Protein AF-A0A0F9LK03-F1 (afdb_monomer)

Radius of gyration: 17.73 Å; Cα contacts (8 Å, |Δi|>4): 29; chains: 1; bounding box: 46×26×42 Å

Sequence (84 aa):
HFSHMLLALEAARFHQGIALTNDYMLSTRKDSEEFVRLPCHPLVTGDTFYFAWKTSRRQERGIQILRRWLVGQAIEGGLRGEVA

Secondary structure (DSSP, 8-state):
---HHHHHHHHHHTTS------GGG--STTHHHHS-------------------GGGTT-HHHHHHHHHHHHHHHHTTSS----

Organism: NCBI:txid412755

Foldseek 3Di:
DPDPLVVQLVCQQVVNDDDDDDPVVDDDPVSPVSDDDDDDDDDPPVDDDDDDDDPVCPPPPVVVVVVVVVVVCCCVVVVDPPDD

pLDDT: mean 83.64, std 11.67, range [40.72, 97.75]

Solvent-accessible surface area (backbone atoms only — not comparable to full-atom values): 5730 Å² total; per-residue (Å²): 132,79,60,68,65,59,53,42,47,52,36,30,73,73,70,70,53,84,66,89,80,62,73,88,75,56,85,49,78,70,47,61,76,80,48,83,85,76,97,67,80,89,74,88,80,80,78,82,87,79,93,82,77,64,77,91,50,66,79,39,65,68,57,48,51,52,52,52,49,55,53,47,52,30,37,77,70,67,77,34,77,87,76,130

Structure (mmCIF, N/CA/C/O backbone):
data_AF-A0A0F9LK03-F1
#
_entry.id   AF-A0A0F9LK03-F1
#
loop_
_atom_site.group_PDB
_atom_site.id
_atom_site.type_symbol
_atom_site.label_atom_id
_atom_site.label_alt_id
_atom_site.label_comp_id
_atom_site.label_asym_id
_atom_site.label_entity_id
_atom_site.label_seq_id
_atom_site.pdbx_PDB_ins_code
_atom_site.Cartn_x
_atom_site.Cartn_y
_atom_site.Cartn_z
_atom_site.occupancy
_atom_site.B_iso_or_equiv
_atom_site.auth_seq_id
_atom_site.auth_comp_id
_atom_site.auth_asym_id
_atom_site.auth_atom_id
_atom_site.pdbx_PDB_model_num
ATOM 1 N N . HIS A 1 1 ? 5.345 2.892 11.405 1.00 46.66 1 HIS A N 1
ATOM 2 C CA . HIS A 1 1 ? 6.016 2.074 10.381 1.00 46.66 1 HIS A CA 1
ATOM 3 C C . HIS A 1 1 ? 5.825 2.745 9.038 1.00 46.66 1 HIS A C 1
ATOM 5 O O . HIS A 1 1 ? 4.683 2.922 8.632 1.00 46.66 1 HIS A O 1
ATOM 11 N N . PHE A 1 2 ? 6.912 3.181 8.404 1.00 53.91 2 PHE A N 1
ATOM 12 C CA . PHE A 1 2 ? 6.877 3.571 6.996 1.00 53.91 2 PHE A CA 1
ATOM 13 C C . PHE A 1 2 ? 6.765 2.304 6.151 1.00 53.91 2 PHE A C 1
ATOM 15 O O . PHE A 1 2 ? 7.338 1.276 6.512 1.00 53.91 2 PHE A O 1
ATOM 22 N N . SER A 1 3 ? 6.011 2.362 5.056 1.00 76.38 3 SER A N 1
ATOM 23 C CA . SER A 1 3 ? 6.006 1.260 4.100 1.00 76.38 3 SER A CA 1
ATOM 24 C C . SER A 1 3 ? 7.398 1.164 3.481 1.00 76.38 3 SER A C 1
ATOM 26 O O . SER A 1 3 ? 7.859 2.118 2.854 1.00 76.38 3 SER A O 1
ATOM 28 N N . HIS A 1 4 ? 8.072 0.026 3.656 1.00 82.06 4 HIS A N 1
ATOM 29 C CA . HIS A 1 4 ? 9.362 -0.239 3.015 1.00 82.06 4 HIS A CA 1
ATOM 30 C C . HIS A 1 4 ? 9.276 -0.085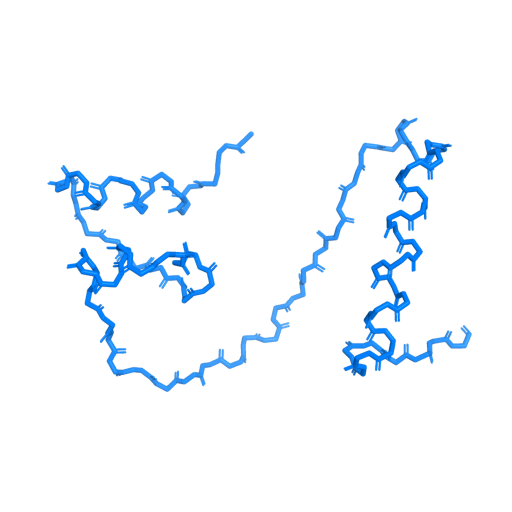 1.492 1.00 82.06 4 HIS A C 1
ATOM 32 O O . HIS A 1 4 ? 10.230 0.371 0.873 1.00 82.06 4 HIS A O 1
ATOM 38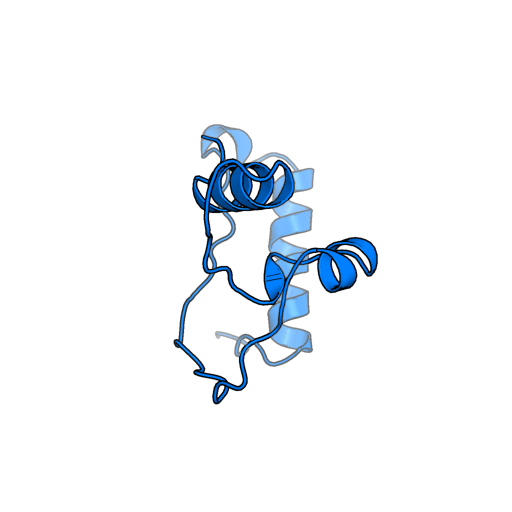 N N . MET A 1 5 ? 8.111 -0.380 0.906 1.00 84.62 5 MET A N 1
ATOM 39 C CA . MET A 1 5 ? 7.865 -0.172 -0.518 1.00 84.62 5 MET A CA 1
ATOM 40 C C . MET A 1 5 ? 7.851 1.308 -0.900 1.00 84.62 5 MET A C 1
ATOM 42 O O . MET A 1 5 ? 8.427 1.656 -1.921 1.00 84.62 5 MET A O 1
ATOM 46 N N . LEU A 1 6 ? 7.254 2.187 -0.084 1.00 84.50 6 LEU A N 1
ATOM 47 C CA . LEU A 1 6 ? 7.269 3.630 -0.362 1.00 84.50 6 LEU A CA 1
ATOM 48 C C . LEU A 1 6 ? 8.688 4.200 -0.260 1.00 84.50 6 LEU A C 1
ATOM 50 O O . LEU A 1 6 ? 9.080 5.011 -1.088 1.00 84.50 6 LEU A O 1
ATOM 54 N N . LEU A 1 7 ? 9.478 3.744 0.716 1.00 87.06 7 LEU A N 1
ATOM 55 C CA . LEU A 1 7 ? 10.880 4.155 0.836 1.00 87.06 7 LEU A CA 1
ATOM 56 C C . LEU A 1 7 ? 11.732 3.653 -0.335 1.00 87.06 7 LEU A C 1
ATOM 58 O O . LEU A 1 7 ? 12.539 4.411 -0.863 1.00 87.06 7 LEU A O 1
ATOM 62 N N . ALA A 1 8 ? 11.543 2.400 -0.756 1.00 88.00 8 ALA A N 1
ATOM 63 C CA . ALA A 1 8 ? 12.226 1.850 -1.924 1.00 88.00 8 ALA A CA 1
ATOM 64 C C . ALA A 1 8 ? 11.831 2.590 -3.212 1.00 88.00 8 ALA A C 1
ATOM 66 O O . ALA A 1 8 ? 12.691 2.856 -4.050 1.00 88.00 8 ALA A O 1
ATOM 67 N N . LEU A 1 9 ? 10.552 2.962 -3.338 1.00 88.06 9 LEU A N 1
ATOM 68 C CA . LEU A 1 9 ? 10.055 3.756 -4.454 1.00 88.06 9 LEU A CA 1
ATOM 69 C C . LEU A 1 9 ? 10.750 5.118 -4.496 1.00 88.06 9 LEU A C 1
ATOM 71 O O . LEU A 1 9 ? 11.357 5.445 -5.506 1.00 88.06 9 LEU A O 1
ATOM 75 N N . GLU A 1 10 ? 10.742 5.873 -3.396 1.00 87.62 10 GLU A N 1
ATOM 76 C CA . GLU A 1 10 ? 11.404 7.181 -3.330 1.00 87.62 10 GLU A CA 1
ATOM 77 C C . GLU A 1 10 ? 12.918 7.081 -3.571 1.00 87.62 10 GLU A C 1
ATOM 79 O O . GLU A 1 10 ? 13.474 7.871 -4.328 1.00 87.62 10 GLU A O 1
ATOM 84 N N . ALA A 1 11 ? 13.595 6.067 -3.027 1.00 89.19 11 ALA A N 1
ATOM 85 C CA . ALA A 1 11 ? 15.015 5.848 -3.302 1.00 89.19 11 ALA A CA 1
ATOM 86 C C . ALA A 1 11 ? 15.295 5.640 -4.803 1.00 89.19 11 ALA A C 1
ATOM 88 O O . ALA A 1 11 ? 16.255 6.205 -5.326 1.00 89.19 11 ALA A O 1
ATOM 89 N N . ALA A 1 12 ? 14.446 4.887 -5.512 1.00 89.81 12 ALA A N 1
ATOM 90 C CA . ALA A 1 12 ? 14.569 4.718 -6.959 1.00 89.81 12 ALA A CA 1
ATOM 91 C C . ALA A 1 12 ? 14.357 6.043 -7.719 1.00 89.81 12 ALA A C 1
ATOM 93 O O . ALA A 1 12 ? 15.108 6.334 -8.651 1.00 89.81 12 ALA A O 1
ATOM 94 N N . ARG A 1 13 ? 13.413 6.889 -7.276 1.00 86.62 13 ARG A N 1
ATOM 95 C CA . ARG A 1 13 ? 13.146 8.218 -7.874 1.00 86.62 13 ARG A CA 1
ATOM 96 C C . ARG A 1 13 ? 14.334 9.159 -7.758 1.00 86.62 13 ARG A C 1
ATOM 98 O O . ARG A 1 13 ? 14.672 9.842 -8.713 1.00 86.62 13 ARG A O 1
ATOM 105 N N . PHE A 1 14 ? 15.006 9.151 -6.609 1.00 90.25 14 PHE A N 1
ATOM 106 C CA . PHE A 1 14 ? 16.211 9.950 -6.365 1.00 90.25 14 PHE A CA 1
ATOM 107 C C . PHE A 1 14 ? 17.504 9.260 -6.838 1.00 90.25 14 PHE A C 1
ATOM 109 O O . PHE A 1 14 ? 18.600 9.601 -6.381 1.00 90.25 14 PHE A O 1
ATOM 116 N N . HIS A 1 15 ? 17.387 8.289 -7.749 1.00 89.38 15 HIS A N 1
ATOM 117 C CA . HIS A 1 15 ? 18.506 7.591 -8.386 1.00 89.38 15 HIS A CA 1
ATOM 118 C C . HIS A 1 15 ? 19.444 6.872 -7.398 1.00 89.38 15 HIS A C 1
ATOM 120 O O . HIS A 1 15 ? 20.625 6.683 -7.677 1.00 89.38 15 HIS A O 1
ATOM 126 N N . GLN A 1 16 ? 18.923 6.459 -6.239 1.00 91.56 16 GLN A N 1
ATOM 127 C CA . GLN A 1 16 ? 19.662 5.723 -5.205 1.00 91.56 16 GLN A CA 1
ATOM 128 C C . GLN A 1 16 ? 19.522 4.197 -5.344 1.00 91.56 16 GLN A C 1
ATOM 130 O O . GLN A 1 16 ? 19.913 3.456 -4.444 1.00 91.56 16 GLN A O 1
ATOM 135 N N . GLY A 1 17 ? 18.950 3.700 -6.446 1.00 88.44 17 GLY A N 1
ATOM 136 C CA . GLY A 1 17 ? 18.810 2.267 -6.695 1.00 88.44 17 GLY A CA 1
ATOM 137 C C . GLY A 1 17 ? 17.748 1.921 -7.734 1.00 88.44 17 GLY A C 1
ATOM 138 O O . GLY A 1 17 ? 17.298 2.772 -8.498 1.00 88.44 17 GLY A O 1
ATOM 139 N N . ILE A 1 18 ? 17.351 0.647 -7.743 1.00 89.56 18 ILE A N 1
ATOM 140 C CA . ILE A 1 18 ? 16.305 0.088 -8.608 1.00 89.56 18 ILE A CA 1
ATOM 141 C C . ILE A 1 18 ? 15.234 -0.533 -7.708 1.00 89.56 18 ILE A C 1
ATOM 143 O O . ILE A 1 18 ? 15.564 -1.213 -6.736 1.00 89.56 18 ILE A O 1
ATOM 147 N N . ALA A 1 19 ? 13.960 -0.324 -8.041 1.00 90.56 19 ALA A N 1
ATOM 148 C CA . ALA A 1 19 ? 12.834 -0.901 -7.319 1.00 90.56 19 ALA A CA 1
ATOM 149 C C . ALA A 1 19 ? 11.829 -1.543 -8.282 1.00 90.56 19 ALA A C 1
ATOM 151 O O . ALA A 1 19 ? 11.550 -1.014 -9.356 1.00 90.56 19 ALA A O 1
ATOM 152 N N . LEU A 1 20 ? 11.261 -2.672 -7.860 1.00 87.19 20 LEU A N 1
ATOM 153 C CA . LEU A 1 20 ? 10.047 -3.239 -8.441 1.00 87.19 20 LEU A CA 1
ATOM 154 C C . LEU A 1 20 ? 8.884 -2.879 -7.519 1.00 87.19 20 LEU A C 1
ATOM 156 O O . LEU A 1 20 ? 8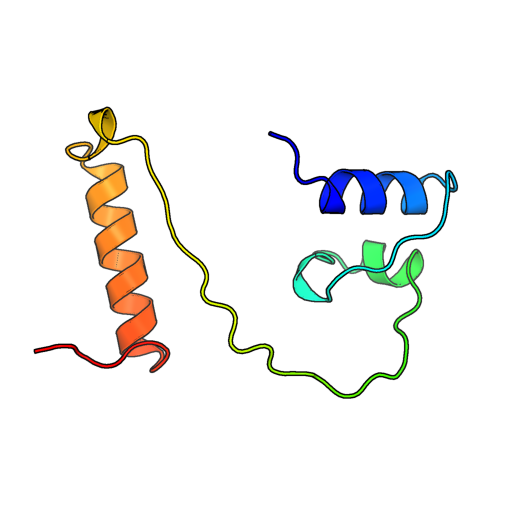.968 -3.078 -6.307 1.00 87.19 20 LEU A O 1
ATOM 160 N N . THR A 1 21 ? 7.814 -2.334 -8.086 1.00 85.19 21 THR A N 1
ATOM 161 C CA . THR A 1 21 ? 6.639 -1.892 -7.335 1.00 85.19 21 THR A CA 1
ATOM 162 C C . THR A 1 21 ? 5.362 -2.318 -8.044 1.00 85.19 21 THR A C 1
ATOM 164 O O . THR A 1 21 ? 5.357 -2.521 -9.259 1.00 85.19 21 THR A O 1
ATOM 167 N N . ASN A 1 22 ? 4.281 -2.436 -7.281 1.00 82.81 22 ASN A N 1
ATOM 168 C CA . ASN A 1 22 ? 2.965 -2.712 -7.837 1.00 82.81 22 ASN A CA 1
ATOM 169 C C . ASN A 1 22 ? 2.366 -1.444 -8.453 1.00 82.81 22 ASN A C 1
ATOM 171 O O . ASN A 1 22 ? 2.647 -0.326 -8.020 1.00 82.81 22 ASN A O 1
ATOM 175 N N . ASP A 1 23 ? 1.504 -1.629 -9.446 1.00 79.50 23 ASP A N 1
ATOM 176 C CA . ASP A 1 23 ? 0.836 -0.554 -10.180 1.00 79.50 23 ASP A CA 1
ATOM 177 C C . ASP A 1 23 ? 0.037 0.394 -9.273 1.00 79.50 23 ASP A C 1
ATOM 179 O O . ASP A 1 23 ? 0.087 1.605 -9.460 1.00 79.50 23 ASP A O 1
ATOM 183 N N . TYR A 1 24 ? -0.606 -0.127 -8.229 1.00 78.50 24 TYR A N 1
ATOM 184 C CA . TYR A 1 24 ? -1.364 0.668 -7.260 1.00 78.50 24 TYR A CA 1
ATOM 185 C C . TYR A 1 24 ? -0.501 1.562 -6.349 1.00 78.50 24 TYR A C 1
ATOM 187 O O . TYR A 1 24 ? -1.041 2.377 -5.600 1.00 78.50 24 TYR A O 1
ATOM 195 N N . MET A 1 25 ? 0.827 1.411 -6.360 1.00 82.12 25 MET A N 1
ATOM 196 C CA . MET A 1 25 ? 1.741 2.309 -5.640 1.00 82.12 25 MET A CA 1
ATOM 197 C C . MET A 1 25 ? 2.108 3.551 -6.450 1.00 82.12 25 MET A C 1
ATOM 199 O O . MET A 1 25 ? 2.626 4.508 -5.878 1.00 82.12 25 MET A O 1
ATOM 203 N N . LEU A 1 26 ? 1.824 3.552 -7.754 1.00 80.12 26 LEU A N 1
ATOM 204 C CA . LEU A 1 26 ? 2.018 4.700 -8.628 1.00 80.12 26 LEU A CA 1
ATOM 205 C C . LEU A 1 26 ? 0.690 5.462 -8.677 1.00 80.12 26 LEU A C 1
ATOM 207 O O . LEU A 1 26 ? -0.325 4.952 -9.143 1.00 80.12 26 LEU A O 1
ATOM 211 N N . SER A 1 27 ? 0.674 6.669 -8.123 1.00 65.38 27 SER A N 1
ATOM 212 C CA . SER A 1 27 ? -0.556 7.442 -7.901 1.00 65.38 27 SER A CA 1
ATOM 213 C C . SER A 1 27 ? -0.668 8.667 -8.800 1.00 65.38 27 SER A C 1
ATOM 215 O O . SER A 1 27 ? -1.732 9.286 -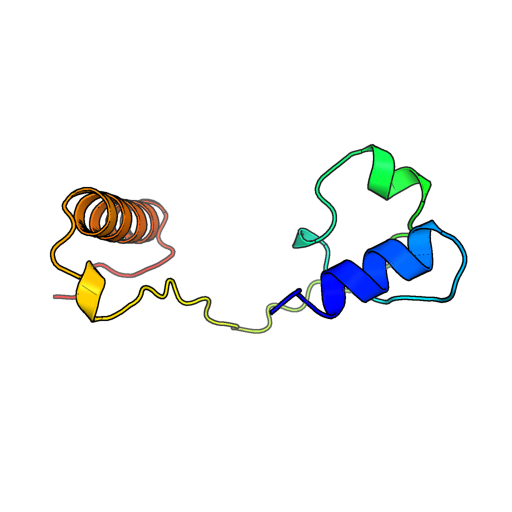8.857 1.00 65.38 27 SER A O 1
ATOM 217 N N . THR A 1 28 ? 0.393 9.029 -9.530 1.00 65.06 28 THR A N 1
ATOM 218 C CA . THR A 1 28 ? 0.381 10.240 -10.354 1.00 65.06 28 THR A CA 1
ATOM 219 C C . THR A 1 28 ? 0.961 10.030 -11.749 1.00 65.06 28 THR A C 1
ATOM 221 O O . THR A 1 28 ? 1.820 9.182 -11.971 1.00 65.06 28 THR A O 1
ATOM 224 N N . ARG A 1 29 ? 0.528 10.866 -12.706 1.00 59.19 29 ARG A N 1
ATOM 225 C CA . ARG A 1 29 ? 1.135 10.944 -14.050 1.00 59.19 29 ARG A CA 1
ATOM 226 C C . ARG A 1 29 ? 2.643 11.196 -13.996 1.00 59.19 29 ARG A C 1
ATOM 228 O O . ARG A 1 29 ? 3.355 10.721 -14.871 1.00 59.19 29 ARG A O 1
ATOM 235 N N . LYS A 1 30 ? 3.127 11.896 -12.969 1.00 64.94 30 LYS A N 1
ATOM 236 C CA . LYS A 1 30 ? 4.553 12.180 -12.793 1.00 64.94 30 LYS A CA 1
ATOM 237 C C . LYS A 1 30 ? 5.358 10.898 -12.567 1.00 64.94 30 LYS A C 1
ATOM 239 O O . LYS A 1 30 ? 6.454 10.758 -13.088 1.00 64.94 30 LYS A O 1
ATOM 244 N N . ASP A 1 31 ? 4.767 9.922 -11.878 1.00 68.75 31 ASP A N 1
ATOM 245 C CA . ASP A 1 31 ? 5.390 8.620 -11.644 1.00 68.75 31 ASP A CA 1
ATOM 246 C C . ASP A 1 31 ? 5.610 7.877 -12.981 1.00 68.75 31 ASP A C 1
ATOM 248 O O . ASP A 1 31 ? 6.611 7.195 -13.162 1.00 68.75 31 ASP A O 1
ATOM 252 N N . SER A 1 32 ? 4.727 8.052 -13.971 1.00 66.06 32 SER A N 1
ATOM 253 C CA . SER A 1 32 ? 4.880 7.385 -15.274 1.00 66.06 32 SER A CA 1
ATOM 254 C C . SER A 1 32 ? 6.044 7.900 -16.132 1.00 66.06 32 SER A C 1
ATOM 256 O O . SER A 1 32 ? 6.432 7.220 -17.077 1.00 66.06 32 SER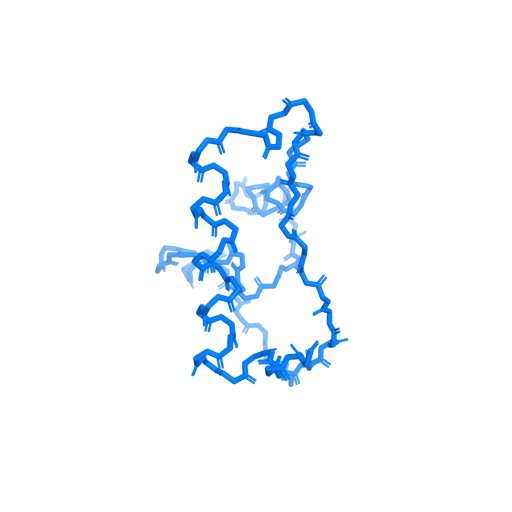 A O 1
ATOM 258 N N . GLU A 1 33 ? 6.612 9.066 -15.805 1.00 75.50 33 GLU A N 1
ATOM 259 C CA . GLU A 1 33 ? 7.805 9.607 -16.477 1.00 75.50 33 GLU A CA 1
ATOM 260 C C . GLU A 1 33 ? 9.108 9.082 -15.848 1.00 75.50 33 GLU A C 1
ATOM 262 O O . GLU A 1 33 ? 10.116 8.946 -16.536 1.00 75.50 33 GLU A O 1
ATOM 267 N N . GLU A 1 34 ? 9.084 8.755 -14.552 1.00 81.94 34 GLU A N 1
ATOM 268 C CA . GLU A 1 34 ? 10.251 8.286 -13.787 1.00 81.94 34 GLU A CA 1
ATOM 269 C C . GLU A 1 34 ? 10.383 6.752 -13.779 1.00 81.94 34 GLU A C 1
ATOM 271 O O . GLU A 1 34 ? 11.468 6.222 -13.530 1.00 81.94 34 GLU A O 1
ATOM 276 N N . PHE A 1 35 ? 9.298 6.025 -14.069 1.00 84.62 35 PHE A N 1
ATOM 277 C CA . PHE A 1 35 ? 9.246 4.564 -14.018 1.00 84.62 35 PHE A CA 1
ATOM 278 C C . PHE A 1 35 ? 8.874 3.943 -15.366 1.00 84.62 35 PHE A C 1
ATOM 280 O O . PHE A 1 35 ? 7.934 4.362 -16.038 1.00 84.62 35 PHE A O 1
ATOM 287 N N . VAL A 1 36 ? 9.563 2.859 -15.728 1.00 86.19 36 VAL A N 1
ATOM 288 C CA . VAL A 1 36 ? 9.242 2.068 -16.923 1.00 86.19 36 VAL A CA 1
ATOM 289 C C . VAL A 1 36 ? 8.293 0.934 -16.548 1.00 86.19 36 VAL A C 1
ATOM 291 O O . VAL A 1 36 ? 8.626 0.070 -15.735 1.00 86.19 36 VAL A O 1
ATOM 294 N N . ARG A 1 37 ? 7.110 0.896 -17.173 1.00 86.12 37 ARG A N 1
ATOM 295 C CA . ARG A 1 37 ? 6.172 -0.222 -17.015 1.00 86.12 37 ARG A CA 1
ATOM 296 C C . ARG A 1 37 ? 6.669 -1.439 -17.793 1.00 86.12 37 ARG A C 1
ATOM 298 O O . ARG A 1 37 ? 6.714 -1.416 -19.021 1.00 86.12 37 ARG A O 1
ATOM 305 N N . LEU A 1 38 ? 6.991 -2.517 -17.084 1.00 86.69 38 LEU A N 1
ATOM 306 C CA . LEU A 1 38 ? 7.383 -3.782 -17.706 1.00 86.69 38 LEU A CA 1
ATOM 307 C C . LEU A 1 38 ? 6.154 -4.517 -18.279 1.00 86.69 38 LEU A C 1
ATOM 309 O O . LEU A 1 38 ? 5.094 -4.526 -17.642 1.00 86.69 38 LEU A O 1
ATOM 313 N N . PRO A 1 39 ? 6.260 -5.134 -19.472 1.00 83.25 39 PRO A N 1
ATOM 314 C CA . PRO A 1 39 ? 5.188 -5.942 -20.036 1.00 83.25 39 PRO A CA 1
ATOM 315 C C . PRO A 1 39 ? 5.081 -7.267 -19.271 1.00 83.25 39 PRO A C 1
ATOM 317 O O . PRO A 1 39 ? 5.803 -8.221 -19.547 1.00 83.25 39 PRO A O 1
ATOM 320 N N . CYS A 1 40 ? 4.164 -7.321 -18.308 1.00 80.56 40 CYS A N 1
ATOM 321 C CA . CYS A 1 40 ? 3.852 -8.518 -17.530 1.00 80.56 40 CYS A CA 1
ATOM 322 C C . CYS A 1 40 ? 2.360 -8.849 -17.640 1.00 80.56 40 CYS A C 1
ATOM 324 O O . CYS A 1 40 ? 1.521 -7.952 -17.761 1.00 80.56 40 CYS A O 1
ATOM 326 N N . HIS A 1 41 ? 2.019 -10.137 -17.565 1.00 81.62 41 HIS A N 1
ATOM 327 C CA . HIS A 1 41 ? 0.626 -10.547 -17.407 1.00 81.62 41 HIS A CA 1
ATOM 328 C C . HIS A 1 41 ? 0.124 -10.132 -16.016 1.00 81.62 41 HIS A C 1
ATOM 330 O O . HIS A 1 41 ? 0.839 -10.361 -15.037 1.00 81.62 41 HIS A O 1
ATOM 336 N N . PRO A 1 42 ? -1.080 -9.539 -15.900 1.00 77.00 42 PRO A N 1
ATOM 337 C CA . PRO A 1 42 ? -1.685 -9.290 -14.601 1.00 77.00 42 PRO A CA 1
ATOM 338 C C . PRO A 1 42 ? -1.828 -10.611 -13.846 1.00 77.00 42 PRO A C 1
ATOM 340 O O . PRO A 1 42 ? -2.437 -11.555 -14.353 1.00 77.00 42 PRO A O 1
ATOM 343 N N . LEU A 1 43 ? -1.264 -10.676 -12.643 1.00 78.06 43 LEU A N 1
ATOM 344 C CA . LEU A 1 43 ? -1.440 -11.805 -11.743 1.00 78.06 43 LEU A CA 1
ATOM 345 C C . LEU A 1 43 ? -2.416 -11.387 -10.650 1.00 78.06 43 LEU A C 1
ATOM 347 O O . LEU A 1 43 ? -2.095 -10.544 -9.816 1.00 78.06 43 LEU A O 1
ATOM 351 N N . VAL A 1 44 ? -3.611 -11.976 -10.651 1.00 77.62 44 VAL A N 1
ATOM 352 C CA . VAL A 1 44 ? -4.537 -11.838 -9.524 1.00 77.62 44 VAL A CA 1
ATOM 353 C C . VAL A 1 44 ? -3.975 -12.685 -8.386 1.00 77.62 44 VAL A C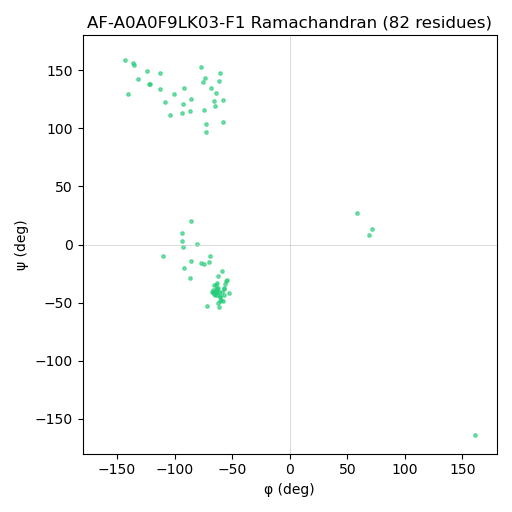 1
ATOM 355 O O . VAL A 1 44 ? -4.040 -13.910 -8.431 1.00 77.62 44 VAL A O 1
ATOM 358 N N . THR A 1 45 ? -3.377 -12.035 -7.391 1.00 78.50 45 THR A N 1
ATOM 359 C CA . THR A 1 45 ? -2.686 -12.710 -6.279 1.00 78.50 45 THR A CA 1
ATOM 360 C C . THR A 1 45 ? -3.642 -13.338 -5.266 1.00 78.50 45 THR A C 1
ATOM 362 O O . THR A 1 45 ? -3.233 -14.188 -4.483 1.00 78.50 45 THR A O 1
ATOM 365 N N . GLY A 1 46 ? -4.919 -12.942 -5.277 1.00 79.19 46 GLY A N 1
ATOM 366 C CA . GLY A 1 46 ? -5.891 -13.354 -4.260 1.00 79.19 46 GLY A CA 1
ATOM 367 C C . GLY A 1 46 ? -5.651 -12.704 -2.892 1.00 79.19 46 GLY A C 1
ATOM 368 O O . GLY A 1 46 ? -6.231 -13.142 -1.898 1.00 79.19 46 GLY A O 1
ATOM 369 N N . ASP A 1 47 ? -4.809 -11.668 -2.828 1.00 78.25 47 ASP A N 1
ATOM 370 C CA . ASP A 1 47 ? -4.496 -10.975 -1.581 1.00 78.25 47 ASP A CA 1
ATOM 371 C C . ASP A 1 47 ? -5.744 -10.342 -0.956 1.00 78.25 47 ASP A C 1
ATOM 373 O O . ASP A 1 47 ? -6.593 -9.757 -1.630 1.00 78.25 47 ASP A O 1
ATOM 377 N N . THR A 1 48 ? -5.836 -10.428 0.373 1.00 78.75 48 THR A N 1
ATOM 378 C CA . THR A 1 48 ? -6.915 -9.806 1.149 1.00 78.75 48 THR A CA 1
ATOM 379 C C . THR A 1 48 ? -6.380 -8.611 1.925 1.00 78.75 48 THR A C 1
ATOM 381 O O . THR A 1 48 ? -5.481 -8.744 2.756 1.00 78.75 48 THR A O 1
ATOM 384 N N . PHE A 1 49 ? -6.972 -7.440 1.701 1.00 79.94 49 PHE A N 1
ATOM 385 C CA . PHE A 1 49 ? -6.633 -6.222 2.432 1.00 79.94 49 PHE A CA 1
ATOM 386 C C . PHE A 1 49 ? -7.522 -6.058 3.665 1.00 79.94 49 PHE A C 1
ATOM 388 O O . PHE A 1 49 ? -8.743 -6.203 3.599 1.00 79.94 49 PHE A O 1
ATOM 395 N N . TYR A 1 50 ? -6.908 -5.707 4.796 1.00 84.25 50 TYR A N 1
ATOM 396 C CA . TYR A 1 50 ? -7.608 -5.509 6.062 1.00 84.25 50 TYR A CA 1
ATOM 397 C C . TYR A 1 50 ? -7.573 -4.046 6.490 1.00 84.25 50 TYR A C 1
ATOM 399 O O . TYR A 1 50 ? -6.523 -3.407 6.524 1.00 84.25 50 TYR A O 1
ATOM 407 N N . PHE A 1 51 ? -8.731 -3.534 6.898 1.00 88.50 51 PHE A N 1
ATOM 408 C CA . PHE A 1 51 ? -8.831 -2.267 7.610 1.00 88.50 51 PHE A CA 1
ATOM 409 C C . PHE A 1 51 ? -8.652 -2.517 9.113 1.00 88.50 51 PHE A C 1
ATOM 411 O O . PHE A 1 51 ? -9.483 -3.179 9.735 1.00 88.50 51 PHE A O 1
ATOM 418 N N . ALA A 1 52 ? -7.573 -1.992 9.697 1.00 88.88 52 ALA A N 1
ATOM 419 C CA . ALA A 1 52 ? -7.250 -2.149 11.114 1.00 88.88 52 ALA A CA 1
ATOM 420 C C . ALA A 1 52 ? -7.346 -0.819 11.874 1.00 88.88 52 ALA A C 1
ATOM 422 O O . ALA A 1 52 ? -7.033 0.251 11.353 1.00 88.88 52 ALA A O 1
ATOM 423 N N . TRP A 1 53 ? -7.736 -0.888 13.146 1.00 91.94 53 TRP A N 1
ATOM 424 C CA . TRP A 1 53 ? -7.768 0.251 14.063 1.00 91.94 53 TRP A CA 1
ATOM 425 C C . TRP A 1 53 ? -7.354 -0.182 15.471 1.00 91.94 53 TRP A C 1
ATOM 427 O O . TRP A 1 53 ? -7.436 -1.356 15.831 1.00 91.94 53 TRP A O 1
ATOM 437 N N . LYS A 1 54 ? -6.918 0.773 16.302 1.00 92.75 54 LYS A N 1
ATOM 438 C CA . LYS A 1 54 ? -6.596 0.492 17.711 1.00 92.75 54 LYS A CA 1
ATOM 439 C C . LYS A 1 54 ? -7.859 0.052 18.459 1.00 92.75 54 LYS A C 1
ATOM 441 O O . LYS A 1 54 ? -8.859 0.768 18.439 1.00 92.75 54 LYS A O 1
ATOM 446 N N . THR A 1 55 ? -7.799 -1.057 19.196 1.00 92.12 55 THR A N 1
ATOM 447 C CA . THR A 1 55 ? -8.944 -1.623 19.942 1.00 92.12 55 THR A CA 1
ATOM 448 C C . THR A 1 55 ? -9.579 -0.641 20.931 1.00 92.12 55 THR A C 1
ATOM 450 O O . THR A 1 55 ? -10.801 -0.640 21.114 1.00 92.12 55 THR A O 1
ATOM 453 N N . SER A 1 56 ? -8.776 0.235 21.542 1.00 95.94 56 SER A N 1
ATOM 454 C CA . SER A 1 56 ? -9.258 1.298 22.436 1.00 95.94 56 SER A CA 1
ATOM 455 C C . SER A 1 56 ? -10.169 2.308 21.732 1.00 95.94 56 SER A C 1
ATOM 457 O O . SER A 1 56 ? -11.060 2.866 22.360 1.00 95.94 56 SER A O 1
ATOM 459 N N . ARG A 1 57 ? -10.009 2.483 20.416 1.00 95.00 57 ARG A N 1
ATOM 460 C CA . ARG A 1 57 ? -10.761 3.432 19.585 1.00 95.00 57 ARG A CA 1
ATOM 461 C C . ARG A 1 57 ? -12.001 2.815 18.930 1.00 95.00 57 ARG A C 1
ATOM 463 O O . ARG A 1 57 ? -12.709 3.490 18.196 1.00 95.00 57 ARG A O 1
ATOM 470 N N . ARG A 1 58 ? -12.321 1.540 19.194 1.00 91.50 58 ARG A N 1
ATOM 471 C CA . ARG A 1 58 ? -13.437 0.823 18.531 1.00 91.50 58 ARG A CA 1
ATOM 472 C C . ARG A 1 58 ? -14.821 1.465 18.724 1.00 91.50 58 ARG A C 1
ATOM 474 O O . ARG A 1 58 ? -15.728 1.199 17.940 1.00 91.50 58 ARG A O 1
ATOM 481 N N . GLN A 1 59 ? -14.990 2.269 19.777 1.00 94.88 59 GLN A N 1
ATOM 482 C CA . GLN A 1 59 ? -16.237 2.985 20.066 1.00 94.88 59 GLN A CA 1
ATOM 483 C C . GLN A 1 59 ? -16.280 4.398 19.474 1.00 94.88 59 GLN A C 1
ATOM 485 O O . GLN A 1 59 ? -17.293 5.081 19.590 1.00 94.88 59 GLN A O 1
ATOM 490 N N . GLU A 1 60 ? -15.212 4.853 18.815 1.00 97.75 60 GLU A N 1
ATOM 491 C CA . GLU A 1 60 ? -15.233 6.146 18.142 1.00 97.75 60 GLU A CA 1
ATOM 492 C C . GLU A 1 60 ? -16.232 6.119 16.985 1.00 97.75 60 GLU A C 1
ATOM 494 O O . GLU A 1 60 ? -16.124 5.314 16.054 1.00 97.75 60 GLU A O 1
ATOM 499 N N . ARG A 1 61 ? -17.19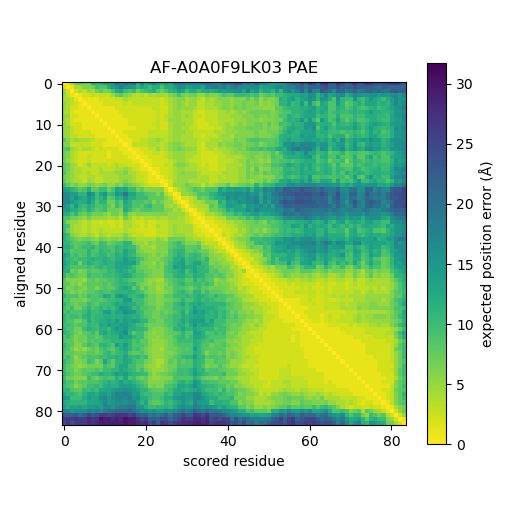3 7.047 17.023 1.00 96.94 61 ARG A N 1
ATOM 500 C CA . ARG A 1 61 ? -18.265 7.152 16.027 1.00 96.94 61 ARG A CA 1
ATOM 501 C C . ARG A 1 61 ? -17.724 7.217 14.597 1.00 96.94 61 ARG A C 1
ATOM 503 O O . ARG A 1 61 ? -18.267 6.551 13.719 1.00 96.94 61 ARG A O 1
ATOM 510 N N . GLY A 1 62 ? -16.647 7.972 14.375 1.00 96.38 62 GLY A N 1
ATOM 511 C CA . GLY A 1 62 ? -16.007 8.088 13.062 1.00 96.38 62 GLY A CA 1
ATOM 512 C C . GLY A 1 62 ? -15.493 6.746 12.532 1.00 96.38 62 GLY A C 1
ATOM 513 O O . GLY A 1 62 ? -15.778 6.392 11.391 1.00 96.38 62 GLY A O 1
ATOM 514 N N . ILE A 1 63 ? -14.827 5.952 13.379 1.00 95.25 63 ILE A N 1
ATOM 515 C CA . ILE A 1 63 ? -14.315 4.623 13.008 1.00 95.25 63 ILE A CA 1
ATOM 516 C C . ILE A 1 63 ? -15.467 3.672 12.674 1.00 95.25 63 ILE A C 1
ATOM 518 O O . ILE A 1 63 ? -15.394 2.927 11.700 1.00 95.25 63 ILE A O 1
ATOM 522 N N . GLN A 1 64 ? -16.560 3.719 13.438 1.00 95.31 64 GLN A N 1
ATOM 523 C CA . GLN A 1 64 ? -17.726 2.877 13.169 1.00 95.31 64 GLN A CA 1
ATOM 524 C C . GLN A 1 64 ? -18.441 3.246 11.868 1.00 95.31 64 GLN A C 1
ATOM 526 O O . GLN A 1 64 ? -18.869 2.351 11.139 1.00 95.31 64 GLN A O 1
ATOM 531 N N . ILE A 1 65 ? -18.583 4.544 11.576 1.00 96.88 65 ILE A N 1
ATOM 532 C CA . ILE A 1 65 ? -19.169 5.017 10.317 1.00 96.88 65 ILE A CA 1
ATOM 533 C C . ILE A 1 65 ? -18.307 4.561 9.144 1.00 96.88 65 ILE A C 1
ATOM 535 O O . ILE A 1 65 ? -18.834 3.924 8.238 1.00 96.88 65 ILE A O 1
ATOM 539 N N . LEU A 1 66 ? -16.994 4.798 9.203 1.00 95.38 66 LEU A N 1
ATOM 540 C CA . LEU A 1 66 ? -16.076 4.394 8.141 1.00 95.38 66 LEU A CA 1
ATOM 541 C C . LEU A 1 66 ? -16.090 2.877 7.927 1.00 95.38 66 LEU A C 1
ATOM 543 O O . LEU A 1 66 ? -16.198 2.422 6.795 1.00 95.38 66 LEU A O 1
ATOM 547 N N . ARG A 1 67 ? -16.062 2.083 9.007 1.00 93.44 67 ARG A N 1
ATOM 548 C CA . ARG A 1 67 ? -16.158 0.618 8.919 1.00 93.44 67 ARG A CA 1
ATOM 549 C C . ARG A 1 67 ? -17.444 0.176 8.221 1.00 93.44 67 ARG A C 1
ATOM 551 O O . ARG A 1 67 ? -17.385 -0.681 7.348 1.00 93.44 67 ARG A O 1
ATOM 558 N N . ARG A 1 68 ? -18.601 0.716 8.623 1.00 94.31 68 ARG A N 1
ATOM 559 C CA . ARG A 1 68 ? -19.893 0.364 8.009 1.00 94.31 68 ARG A CA 1
ATOM 560 C C . ARG A 1 68 ? -19.940 0.769 6.543 1.00 94.31 68 ARG A C 1
ATOM 562 O O . ARG A 1 68 ? -20.368 -0.031 5.723 1.00 94.31 68 ARG A O 1
ATOM 569 N N . TRP A 1 69 ? -19.454 1.966 6.231 1.00 95.81 69 TRP A N 1
ATOM 570 C CA . TRP A 1 69 ? -19.380 2.460 4.864 1.00 95.81 69 TRP A CA 1
ATOM 571 C C . TRP A 1 69 ? -18.499 1.563 3.984 1.00 95.81 69 TRP A C 1
ATOM 573 O O . TRP A 1 69 ? -18.966 1.113 2.947 1.00 95.81 69 TRP A O 1
ATOM 583 N N . LEU A 1 70 ? -17.288 1.202 4.430 1.00 94.25 70 LEU A N 1
ATOM 584 C CA . LEU A 1 70 ? -16.389 0.303 3.691 1.00 94.25 70 LEU A CA 1
ATOM 585 C C . LEU A 1 70 ? -17.035 -1.058 3.398 1.00 94.25 70 LEU A C 1
ATOM 587 O O . LEU A 1 70 ? -16.925 -1.568 2.288 1.00 94.25 70 LEU A O 1
ATOM 591 N N . VAL A 1 71 ? -17.718 -1.646 4.387 1.00 93.06 71 VAL A N 1
ATOM 592 C CA . VAL A 1 71 ? -18.436 -2.917 4.198 1.00 93.06 71 VAL A CA 1
ATOM 593 C C . VAL A 1 71 ? -19.592 -2.753 3.213 1.00 93.06 71 VAL A C 1
ATOM 595 O O . VAL A 1 71 ? -19.740 -3.599 2.338 1.00 93.06 71 VAL A O 1
ATOM 598 N N . GLY A 1 72 ? -20.368 -1.671 3.324 1.00 95.12 72 GLY A N 1
ATOM 599 C CA . GLY A 1 72 ? -21.462 -1.370 2.399 1.00 95.12 72 GLY A CA 1
ATOM 600 C C . GLY A 1 72 ? -20.975 -1.227 0.959 1.00 95.12 72 GLY A C 1
ATOM 601 O O . GLY A 1 72 ? -21.495 -1.896 0.079 1.00 95.12 72 GLY A O 1
ATOM 602 N N . GLN A 1 73 ? -19.906 -0.459 0.731 1.00 95.00 73 GLN A N 1
ATOM 603 C CA . GLN A 1 73 ? -19.305 -0.308 -0.599 1.00 95.00 73 GLN A CA 1
ATOM 604 C C . GLN A 1 73 ? -18.763 -1.629 -1.157 1.00 95.00 73 GLN A C 1
ATOM 606 O O . GLN A 1 73 ? -18.892 -1.894 -2.349 1.00 95.00 73 GLN A O 1
ATOM 611 N N . ALA A 1 74 ? -18.176 -2.478 -0.309 1.00 91.31 74 ALA A N 1
ATOM 612 C CA . ALA A 1 74 ? -17.698 -3.786 -0.745 1.00 91.31 74 ALA A CA 1
ATOM 613 C C . ALA A 1 74 ? -18.849 -4.715 -1.170 1.00 91.31 74 ALA A C 1
ATOM 615 O O . ALA A 1 74 ? -18.677 -5.491 -2.107 1.00 91.31 74 ALA A O 1
ATOM 616 N N . ILE A 1 75 ? -20.004 -4.627 -0.504 1.00 92.56 75 ILE A N 1
ATOM 617 C CA . ILE A 1 75 ? -21.212 -5.379 -0.863 1.00 92.56 75 ILE A CA 1
ATOM 618 C C . ILE A 1 75 ? -21.830 -4.824 -2.150 1.00 92.56 75 ILE A C 1
ATOM 620 O O . ILE A 1 75 ? -22.013 -5.572 -3.105 1.00 92.56 75 ILE A O 1
ATOM 624 N N . GLU A 1 76 ? -22.081 -3.513 -2.211 1.00 93.62 76 GLU A N 1
ATOM 625 C CA . GLU A 1 76 ? -22.650 -2.839 -3.390 1.00 93.62 76 GLU A CA 1
ATOM 626 C C . GLU A 1 76 ? -21.795 -3.056 -4.647 1.00 93.62 76 GLU A C 1
ATOM 628 O O . GLU A 1 76 ? -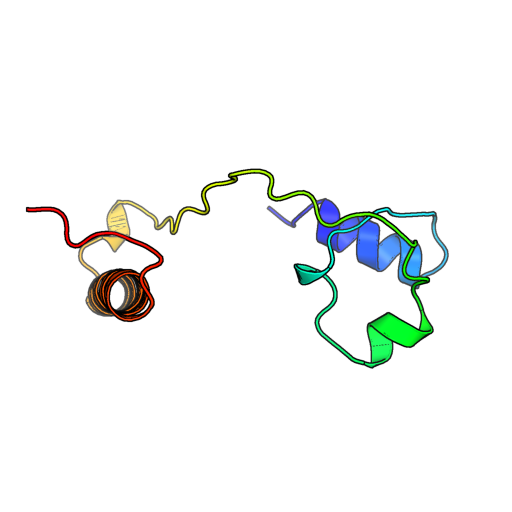22.324 -3.258 -5.737 1.00 93.62 76 GLU A O 1
ATOM 633 N N . GLY A 1 77 ? -20.467 -3.058 -4.496 1.00 90.31 77 GLY A N 1
ATOM 634 C CA . GLY A 1 77 ? -19.519 -3.311 -5.580 1.00 90.31 77 GLY A CA 1
ATOM 635 C C . GLY A 1 77 ? -19.299 -4.790 -5.919 1.00 90.31 77 GLY A C 1
ATOM 636 O O . GLY A 1 77 ? -18.469 -5.082 -6.776 1.00 90.31 77 GLY A O 1
ATOM 637 N N . GLY A 1 78 ? -19.968 -5.731 -5.239 1.00 87.69 78 GLY A N 1
ATOM 638 C CA . GLY A 1 78 ? -19.814 -7.176 -5.461 1.00 87.69 78 GLY A CA 1
ATOM 639 C C . GLY A 1 78 ? -18.462 -7.762 -5.027 1.00 87.69 78 GLY A C 1
ATOM 640 O O . GLY A 1 78 ? -18.183 -8.931 -5.285 1.00 87.69 78 GLY A O 1
ATOM 641 N N . LEU A 1 79 ? -17.621 -6.975 -4.351 1.00 84.62 79 LEU A N 1
ATOM 642 C CA . LEU A 1 79 ? -16.310 -7.390 -3.831 1.00 84.62 79 LEU A CA 1
ATOM 643 C C . LEU A 1 79 ? -16.423 -8.240 -2.559 1.00 84.62 79 LEU A C 1
ATOM 645 O O . LEU A 1 79 ? -15.465 -8.890 -2.143 1.00 84.62 79 LEU A O 1
ATOM 649 N N . ARG A 1 80 ? -17.591 -8.222 -1.919 1.00 81.12 80 ARG A N 1
ATOM 650 C CA . ARG A 1 80 ? -17.928 -9.045 -0.765 1.00 81.12 80 ARG A CA 1
ATOM 651 C C . ARG A 1 80 ? -19.372 -9.510 -0.909 1.00 81.12 80 ARG A C 1
ATOM 653 O O . ARG A 1 80 ? -20.252 -8.687 -1.117 1.00 81.12 80 ARG A O 1
ATOM 660 N N . GLY A 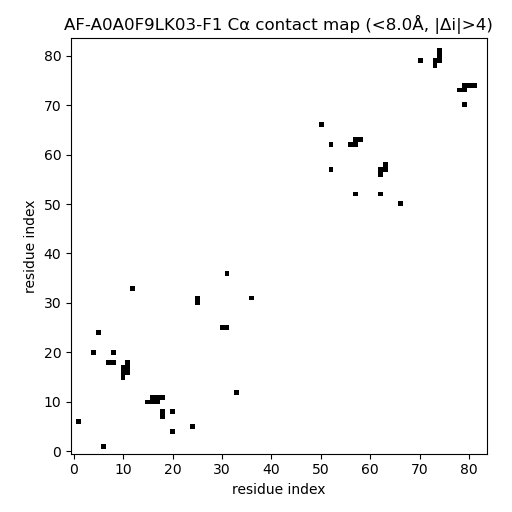1 81 ? -19.622 -10.809 -0.756 1.00 72.00 81 GLY A N 1
ATOM 661 C CA . GLY A 1 81 ? -20.996 -11.306 -0.668 1.00 72.00 81 GLY A CA 1
ATOM 662 C C . GLY A 1 81 ? -21.730 -10.690 0.527 1.00 72.00 81 GLY A C 1
ATOM 663 O O . GLY A 1 81 ? -21.113 -10.428 1.565 1.00 72.00 81 GLY A O 1
ATOM 664 N N . GLU A 1 82 ? -23.039 -10.475 0.401 1.00 58.59 82 GLU A N 1
ATOM 665 C CA . GLU A 1 82 ? -23.904 -10.279 1.566 1.00 58.59 82 GLU A CA 1
ATOM 666 C C . GLU A 1 82 ? -23.767 -11.530 2.436 1.00 58.59 82 GLU A C 1
ATOM 668 O O . GLU A 1 82 ? -24.218 -12.610 2.063 1.00 58.59 82 GLU A O 1
ATOM 673 N N . VAL A 1 83 ? -23.047 -11.438 3.552 1.00 59.38 83 VAL A N 1
ATOM 674 C CA . VAL A 1 83 ? -22.989 -12.565 4.484 1.00 59.38 83 VAL A CA 1
ATOM 675 C C . VAL A 1 83 ? -24.194 -12.449 5.409 1.00 59.38 83 VAL A C 1
ATOM 677 O O . VAL A 1 83 ? -24.388 -11.389 6.009 1.00 59.38 83 VAL A O 1
ATOM 680 N N . ALA A 1 84 ? -24.959 -13.545 5.448 1.00 40.72 84 ALA A N 1
ATOM 681 C CA . ALA A 1 84 ? -26.112 -13.839 6.299 1.00 40.72 84 ALA A CA 1
ATOM 682 C C . ALA A 1 84 ? -25.930 -13.490 7.785 1.00 40.72 84 ALA A C 1
ATOM 684 O O . ALA A 1 84 ? -24.781 -13.558 8.286 1.00 40.72 84 ALA A O 1
#

Mean predicted aligned error: 8.52 Å